Protein AF-A0A3A0FU39-F1 (afdb_monomer)

pLDDT: mean 71.04, std 15.02, range [47.62, 93.62]

Solvent-accessible surface area (backbone atoms only — not comparable to full-atom values): 6176 Å² total; per-residue (Å²): 115,71,70,57,55,53,53,51,50,49,52,52,50,52,52,54,47,58,73,68,49,89,82,79,61,67,70,62,58,52,50,52,52,49,50,50,55,52,50,52,51,50,51,57,52,50,49,54,52,50,51,52,51,47,52,50,50,52,57,65,58,70,62,38,78,67,51,53,49,52,41,46,73,75,69,67,66,80,61,96,92,65,83,89,85,81,82,83,68,92,67,86,80,77,85,87,83,135

Structure (mmCIF, N/CA/C/O backbone):
data_AF-A0A3A0FU39-F1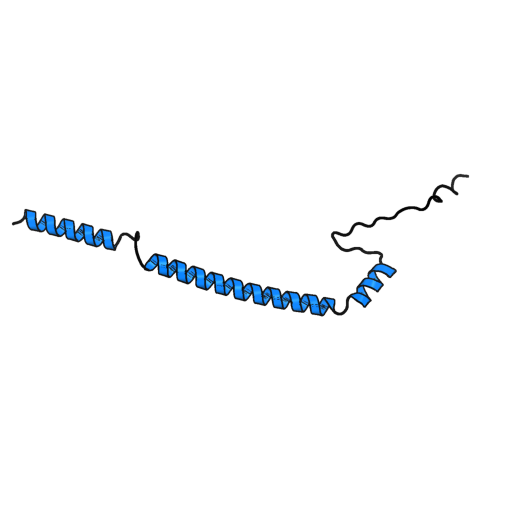
#
_entry.id   AF-A0A3A0FU39-F1
#
loop_
_atom_site.group_PDB
_atom_site.id
_atom_site.type_symbol
_atom_site.label_atom_id
_atom_site.label_alt_id
_atom_site.label_comp_id
_atom_site.label_asym_id
_atom_site.label_entity_id
_atom_site.label_seq_id
_atom_site.pdbx_PDB_ins_code
_atom_site.Cartn_x
_atom_site.Cartn_y
_atom_site.Cartn_z
_atom_site.occupancy
_atom_site.B_iso_or_equiv
_atom_site.auth_seq_id
_atom_site.auth_comp_id
_atom_site.auth_asym_id
_atom_site.auth_atom_id
_atom_site.pdbx_PDB_model_num
ATOM 1 N N . MET A 1 1 ? 46.146 -3.729 -42.620 1.00 68.00 1 MET A N 1
ATOM 2 C CA . MET A 1 1 ? 45.367 -4.716 -41.828 1.00 68.00 1 MET A CA 1
ATOM 3 C C . MET A 1 1 ? 45.328 -4.397 -40.331 1.00 68.00 1 MET A C 1
ATOM 5 O O . MET A 1 1 ? 44.251 -4.401 -39.760 1.00 68.00 1 MET A O 1
ATOM 9 N N . ARG A 1 2 ? 46.455 -4.036 -39.699 1.00 80.06 2 ARG A N 1
ATOM 10 C CA . ARG A 1 2 ? 46.528 -3.620 -38.280 1.00 80.06 2 ARG A CA 1
ATOM 11 C C . ARG A 1 2 ? 45.549 -2.515 -37.815 1.00 80.06 2 ARG A C 1
ATOM 13 O O . ARG A 1 2 ? 44.959 -2.701 -36.757 1.00 80.06 2 ARG A O 1
ATOM 20 N N . PRO A 1 3 ? 45.307 -1.418 -38.565 1.00 82.19 3 PRO A N 1
ATOM 21 C CA . PRO A 1 3 ? 44.387 -0.371 -38.102 1.00 82.19 3 PRO A CA 1
ATOM 22 C C . PRO A 1 3 ? 42.921 -0.827 -38.090 1.00 82.19 3 PRO A C 1
ATOM 24 O O . PRO A 1 3 ? 42.122 -0.319 -37.313 1.00 82.19 3 PRO A O 1
ATOM 27 N N . PHE A 1 4 ? 42.576 -1.830 -38.902 1.00 86.12 4 PHE A N 1
ATOM 28 C CA . PHE A 1 4 ? 41.225 -2.382 -38.965 1.00 86.12 4 PHE A CA 1
ATOM 29 C C . PHE A 1 4 ? 40.895 -3.206 -37.711 1.00 86.12 4 PHE A C 1
ATOM 31 O O . PHE A 1 4 ? 39.796 -3.113 -37.181 1.00 86.12 4 PHE A O 1
ATOM 38 N N . LEU A 1 5 ? 41.879 -3.943 -37.177 1.00 89.69 5 LEU A N 1
ATOM 39 C CA . LEU A 1 5 ? 4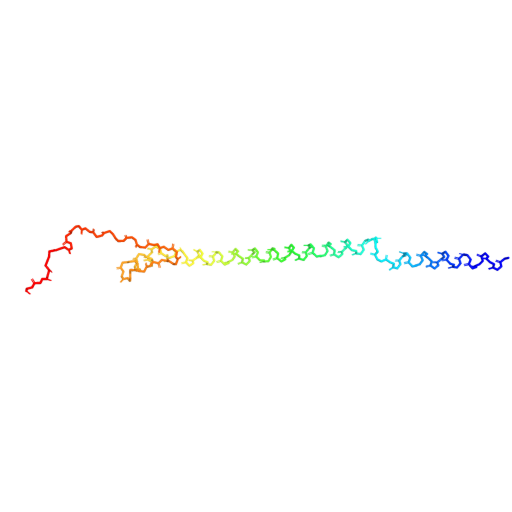1.734 -4.678 -35.914 1.00 89.69 5 LEU A CA 1
ATOM 40 C C . LEU A 1 5 ? 41.567 -3.735 -34.716 1.00 89.69 5 LEU A C 1
ATOM 42 O O . LEU A 1 5 ? 40.767 -4.015 -33.828 1.00 89.69 5 LEU A O 1
ATOM 46 N N . LEU A 1 6 ? 42.270 -2.596 -34.715 1.00 91.38 6 LEU A N 1
ATOM 47 C CA . LEU A 1 6 ? 42.107 -1.569 -33.682 1.00 91.38 6 LEU A CA 1
ATOM 48 C C . LEU A 1 6 ? 40.711 -0.939 -33.730 1.00 91.38 6 LEU A C 1
ATOM 50 O O . LEU A 1 6 ? 40.079 -0.796 -32.688 1.00 91.38 6 LEU A O 1
ATOM 54 N N . ALA A 1 7 ? 40.200 -0.632 -34.926 1.00 89.56 7 ALA A N 1
ATOM 55 C CA . ALA A 1 7 ? 38.846 -0.108 -35.093 1.00 89.56 7 ALA A CA 1
ATOM 56 C C . ALA A 1 7 ? 37.778 -1.107 -34.612 1.00 89.56 7 ALA A C 1
ATOM 58 O O . ALA A 1 7 ? 36.878 -0.729 -33.867 1.00 89.56 7 ALA A O 1
ATOM 59 N N . ILE A 1 8 ? 37.914 -2.392 -34.960 1.00 92.56 8 ILE A N 1
ATOM 60 C CA . ILE A 1 8 ? 37.000 -3.450 -34.499 1.00 92.56 8 ILE A CA 1
ATOM 61 C C . ILE A 1 8 ? 37.055 -3.601 -32.976 1.00 92.56 8 ILE A C 1
ATOM 63 O O . ILE A 1 8 ? 36.012 -3.679 -32.333 1.00 92.56 8 ILE A O 1
ATOM 67 N N . SER A 1 9 ? 38.253 -3.604 -32.385 1.00 92.31 9 SER A N 1
ATOM 68 C CA . SER A 1 9 ? 38.419 -3.703 -30.931 1.00 92.31 9 SER A CA 1
ATOM 69 C C . SER A 1 9 ? 37.800 -2.513 -30.201 1.00 92.31 9 SER A C 1
ATOM 71 O O . SER A 1 9 ? 37.200 -2.695 -29.144 1.00 92.31 9 SER A O 1
ATOM 73 N N . LEU A 1 10 ? 37.928 -1.305 -30.755 1.00 92.75 10 LEU A N 1
ATOM 74 C CA . LEU A 1 10 ? 37.340 -0.096 -30.185 1.00 92.75 10 LEU A CA 1
ATOM 75 C C . LEU A 1 10 ? 35.806 -0.154 -30.230 1.00 92.75 10 LEU A C 1
ATOM 77 O O . LEU A 1 10 ? 35.147 0.159 -29.243 1.00 92.75 10 LEU A O 1
ATOM 81 N N . ILE A 1 11 ? 35.244 -0.614 -31.352 1.00 91.94 11 ILE A N 1
ATOM 82 C CA . ILE A 1 11 ? 33.796 -0.791 -31.525 1.00 91.94 11 ILE A CA 1
ATOM 83 C C . ILE A 1 11 ? 33.266 -1.870 -30.574 1.00 91.94 11 ILE A C 1
ATOM 85 O O . ILE A 1 11 ? 32.244 -1.662 -29.924 1.00 91.94 11 ILE A O 1
ATOM 89 N N . ALA A 1 12 ? 33.971 -2.995 -30.440 1.00 91.12 12 ALA A N 1
ATOM 90 C CA . ALA A 1 12 ? 33.602 -4.062 -29.514 1.00 91.12 12 ALA A CA 1
ATOM 91 C C . ALA A 1 12 ? 33.640 -3.592 -28.051 1.00 91.12 12 ALA A C 1
ATOM 93 O O . ALA A 1 12 ? 32.724 -3.893 -27.289 1.00 91.12 12 ALA A O 1
ATOM 94 N N . ALA A 1 13 ? 34.653 -2.807 -27.668 1.00 89.44 13 ALA A N 1
ATOM 95 C CA . ALA A 1 13 ? 34.749 -2.219 -26.335 1.00 89.44 13 ALA A CA 1
ATOM 96 C C . ALA A 1 13 ? 33.635 -1.192 -26.071 1.00 89.44 13 ALA A C 1
ATOM 98 O O . ALA A 1 13 ? 33.053 -1.192 -24.989 1.00 89.44 13 ALA A O 1
ATOM 99 N N . ALA A 1 14 ? 33.290 -0.364 -27.062 1.00 85.00 14 ALA A N 1
ATOM 100 C CA . ALA A 1 14 ? 32.180 0.582 -26.964 1.00 85.00 14 ALA A CA 1
ATOM 101 C C . ALA A 1 14 ? 30.824 -0.132 -26.828 1.00 85.00 14 ALA A C 1
ATOM 103 O O . ALA A 1 14 ? 30.000 0.282 -26.015 1.00 85.00 14 ALA A O 1
ATOM 104 N N . LEU A 1 15 ? 30.611 -1.235 -27.557 1.00 80.69 15 LEU A N 1
ATOM 105 C CA . LEU A 1 15 ? 29.415 -2.072 -27.413 1.00 80.69 15 LEU A CA 1
ATOM 106 C C . LEU A 1 15 ? 29.353 -2.740 -26.035 1.00 80.69 15 LEU A C 1
ATOM 108 O O . LEU A 1 15 ? 28.313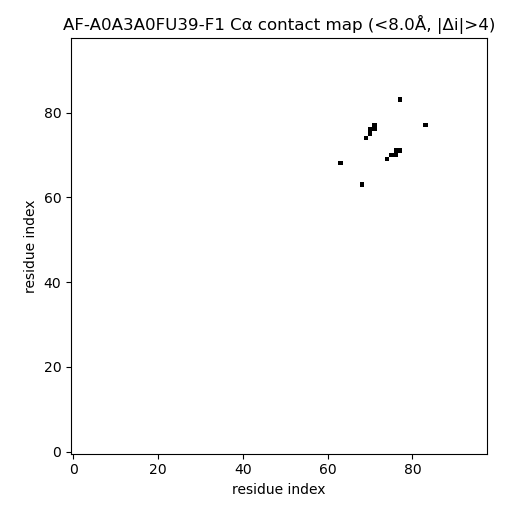 -2.699 -25.386 1.00 80.69 15 LEU A O 1
ATOM 112 N N . ALA A 1 16 ? 30.460 -3.328 -25.576 1.00 80.56 16 ALA A N 1
ATOM 113 C CA . ALA A 1 16 ? 30.537 -3.958 -24.261 1.00 80.56 16 ALA A CA 1
ATOM 114 C C . ALA A 1 16 ? 30.280 -2.943 -23.138 1.00 80.56 16 ALA A C 1
ATOM 116 O O . ALA A 1 16 ? 29.555 -3.242 -22.193 1.00 80.56 16 ALA A O 1
ATOM 117 N N . TYR A 1 17 ? 30.811 -1.726 -23.272 1.00 79.44 17 TYR A N 1
ATOM 118 C CA . TYR A 1 17 ? 30.551 -0.630 -22.346 1.00 79.44 17 TYR A CA 1
ATOM 119 C C . TYR A 1 17 ? 29.083 -0.193 -22.384 1.00 79.44 17 TYR A C 1
ATOM 121 O O . TYR A 1 17 ? 28.470 -0.062 -21.332 1.00 79.44 17 TYR A O 1
ATOM 129 N N . ALA A 1 18 ? 28.481 -0.050 -23.567 1.00 69.56 18 ALA A N 1
ATOM 130 C CA . ALA A 1 18 ? 27.064 0.291 -23.704 1.00 69.56 18 ALA A CA 1
ATOM 131 C C . ALA A 1 18 ? 26.128 -0.764 -23.084 1.00 69.56 18 ALA A C 1
ATOM 133 O O . ALA A 1 18 ? 25.095 -0.403 -22.531 1.00 69.56 18 ALA A O 1
ATOM 134 N N . TRP A 1 19 ? 26.507 -2.047 -23.118 1.00 66.75 19 TRP A N 1
ATOM 135 C CA . TRP A 1 19 ? 25.808 -3.128 -22.410 1.00 66.75 19 TRP A CA 1
ATOM 136 C C . TRP A 1 19 ? 26.021 -3.099 -20.890 1.00 66.75 19 TRP A C 1
ATOM 138 O O . TRP A 1 19 ? 25.158 -3.553 -20.142 1.00 66.75 19 TRP A O 1
ATOM 148 N N . LEU A 1 20 ? 27.161 -2.578 -20.426 1.00 65.62 20 LEU A N 1
ATOM 149 C CA . LEU A 1 20 ? 27.474 -2.426 -19.004 1.00 65.62 20 LEU A CA 1
ATOM 150 C C . LEU A 1 20 ? 26.847 -1.169 -18.383 1.00 65.62 20 LEU A C 1
ATOM 152 O O . LEU A 1 20 ? 26.662 -1.125 -17.168 1.00 65.62 20 LEU A O 1
ATOM 156 N N . VAL A 1 21 ? 26.545 -0.143 -19.186 1.00 64.19 21 VAL A N 1
ATOM 157 C CA . VAL A 1 21 ? 25.945 1.114 -18.724 1.00 64.19 21 VAL A CA 1
ATOM 158 C C . VAL A 1 21 ? 24.454 0.886 -18.414 1.00 64.19 21 VAL A C 1
ATOM 160 O O . VAL A 1 21 ?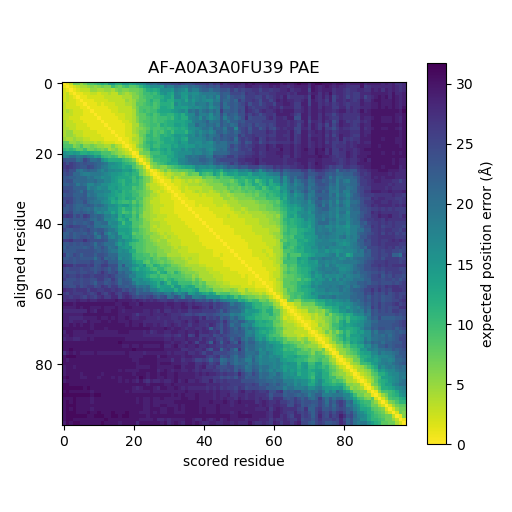 23.670 0.656 -19.334 1.00 64.19 21 VAL A O 1
ATOM 163 N N . PRO A 1 22 ? 24.009 1.002 -17.146 1.00 55.47 22 PRO A N 1
ATOM 164 C CA . PRO A 1 22 ? 22.651 0.636 -16.712 1.00 55.47 22 PRO A CA 1
ATOM 165 C C . PRO A 1 22 ? 21.529 1.597 -17.148 1.00 55.47 22 PRO A C 1
ATOM 167 O O . PRO A 1 22 ? 20.529 1.728 -16.448 1.00 55.47 22 PRO A O 1
ATOM 170 N N . GLN A 1 23 ? 21.681 2.331 -18.252 1.00 60.03 23 GLN A N 1
ATOM 171 C CA . GLN A 1 23 ? 20.815 3.481 -18.553 1.00 60.03 23 GLN A CA 1
ATOM 172 C C . GLN A 1 23 ? 19.621 3.185 -19.467 1.00 60.03 23 GLN A C 1
ATOM 174 O O . GLN A 1 23 ? 18.834 4.084 -19.739 1.00 60.03 23 GLN A O 1
ATOM 179 N N . SER A 1 24 ? 19.402 1.944 -19.900 1.00 61.03 24 SER A N 1
ATOM 180 C CA . SER A 1 24 ? 18.116 1.574 -20.508 1.00 61.03 24 SER A CA 1
ATOM 181 C C . SER A 1 24 ? 17.907 0.062 -20.495 1.00 61.03 24 SER A C 1
ATOM 183 O O . SER A 1 24 ? 18.472 -0.658 -21.311 1.00 61.03 24 SER A O 1
ATOM 185 N N . GLY A 1 25 ? 17.092 -0.453 -19.571 1.00 60.66 25 GLY A N 1
ATOM 186 C CA . GLY A 1 25 ? 16.665 -1.847 -19.663 1.00 60.66 25 GLY A CA 1
ATOM 187 C C . GLY A 1 25 ? 16.074 -2.467 -18.403 1.00 60.66 25 GLY A C 1
ATOM 188 O O . GLY A 1 25 ? 16.294 -2.011 -17.286 1.00 60.66 25 GLY A O 1
ATOM 189 N N . ILE A 1 26 ? 15.354 -3.565 -18.656 1.00 59.69 26 ILE A N 1
ATOM 190 C CA . ILE A 1 26 ? 14.677 -4.555 -17.794 1.00 59.69 26 ILE A CA 1
ATOM 191 C C . ILE A 1 26 ? 15.036 -4.577 -16.291 1.00 59.69 26 ILE A C 1
ATOM 193 O O . ILE A 1 26 ? 14.087 -4.635 -15.508 1.00 59.69 26 ILE A O 1
ATOM 197 N N . PRO A 1 27 ? 16.306 -4.538 -15.830 1.00 67.69 27 PRO A N 1
ATOM 198 C CA . PRO A 1 27 ? 16.623 -4.524 -14.396 1.00 67.69 27 PRO A CA 1
ATOM 199 C C . PRO A 1 27 ? 15.921 -3.424 -13.588 1.00 67.69 27 PRO A C 1
ATOM 201 O O . PRO A 1 27 ? 15.373 -3.726 -12.531 1.00 67.69 27 PRO A O 1
ATOM 204 N N . THR A 1 28 ? 15.864 -2.182 -14.081 1.00 67.50 28 THR A N 1
ATOM 205 C CA . THR A 1 28 ? 15.187 -1.079 -13.367 1.00 67.50 28 THR A CA 1
ATOM 206 C C . THR A 1 28 ? 13.673 -1.267 -13.336 1.00 67.50 28 THR A C 1
ATOM 208 O O . THR A 1 28 ? 13.011 -0.949 -12.354 1.00 67.50 28 THR A O 1
ATOM 211 N N . TRP A 1 29 ? 13.101 -1.820 -14.406 1.00 70.69 29 TRP A N 1
ATOM 212 C CA . TRP A 1 29 ? 11.679 -2.154 -14.439 1.00 70.69 29 TRP A CA 1
ATOM 213 C C . TRP A 1 29 ? 11.350 -3.304 -13.478 1.00 70.69 29 TRP A C 1
ATOM 215 O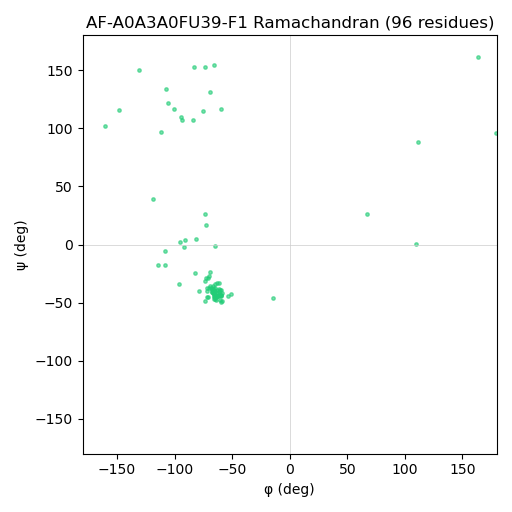 O . TRP A 1 29 ? 10.321 -3.278 -12.804 1.00 70.69 29 TRP A O 1
ATOM 225 N N . LEU A 1 30 ? 12.242 -4.292 -13.366 1.00 76.94 30 LEU A N 1
ATOM 226 C CA . LEU A 1 30 ? 12.093 -5.407 -12.439 1.00 76.94 30 LEU A CA 1
ATOM 227 C C . LEU A 1 30 ? 12.200 -4.949 -10.979 1.00 76.94 30 LEU A C 1
ATOM 229 O O . LEU A 1 30 ? 11.395 -5.395 -10.163 1.00 76.94 30 LEU A O 1
ATOM 233 N N . SER A 1 31 ? 13.131 -4.043 -10.657 1.00 78.38 31 SER A N 1
ATOM 234 C CA . SER A 1 31 ? 13.241 -3.470 -9.310 1.00 78.38 31 SER A CA 1
ATOM 235 C C . SER A 1 31 ? 12.012 -2.634 -8.956 1.00 78.38 31 SER A C 1
ATOM 237 O O . SER A 1 31 ? 11.413 -2.872 -7.912 1.00 78.38 31 SER A O 1
ATOM 239 N N . LEU A 1 32 ? 11.540 -1.769 -9.864 1.00 78.50 32 LEU A N 1
ATOM 240 C CA . LEU A 1 32 ? 10.299 -1.009 -9.660 1.00 78.50 32 LEU A CA 1
ATOM 241 C C . LEU A 1 32 ? 9.095 -1.929 -9.439 1.00 78.50 32 LEU A C 1
ATOM 243 O O . LEU A 1 32 ? 8.273 -1.683 -8.561 1.00 78.50 32 LEU A O 1
ATOM 247 N N . ARG A 1 33 ? 8.987 -3.018 -10.207 1.00 82.88 33 ARG A N 1
ATOM 248 C CA . ARG A 1 33 ? 7.892 -3.983 -10.050 1.00 82.88 33 ARG A CA 1
ATOM 249 C C . ARG A 1 33 ? 7.951 -4.700 -8.699 1.00 82.88 33 ARG A C 1
ATOM 251 O O . ARG A 1 33 ? 6.906 -4.949 -8.101 1.00 82.88 33 ARG A O 1
ATOM 258 N N . GLN A 1 34 ? 9.149 -5.024 -8.215 1.00 85.44 34 GLN A N 1
ATOM 259 C CA . GLN A 1 34 ? 9.338 -5.596 -6.881 1.00 85.44 34 GLN A CA 1
ATOM 260 C C . GLN A 1 34 ? 9.001 -4.589 -5.777 1.00 85.44 34 GLN A C 1
ATOM 262 O O . GLN A 1 34 ? 8.346 -4.960 -4.805 1.00 85.44 34 GLN A O 1
ATOM 267 N N . GLU A 1 35 ? 9.390 -3.325 -5.932 1.00 85.50 35 GLU A N 1
ATOM 268 C CA . GLU A 1 35 ? 9.062 -2.254 -4.986 1.00 85.50 35 GLU A CA 1
ATOM 269 C C . GLU A 1 35 ? 7.551 -2.027 -4.885 1.00 85.50 35 GLU A C 1
ATOM 271 O O . GLU A 1 35 ? 7.018 -1.961 -3.776 1.00 85.50 35 GLU A O 1
ATOM 276 N N . VAL A 1 36 ? 6.843 -1.999 -6.019 1.00 90.94 36 VAL A N 1
ATOM 277 C CA . VAL A 1 36 ? 5.375 -1.897 -6.050 1.00 90.94 36 VAL A CA 1
ATOM 278 C C . VAL A 1 36 ? 4.733 -3.088 -5.340 1.00 90.94 36 VAL A C 1
ATOM 280 O O . VAL A 1 36 ? 3.907 -2.889 -4.452 1.00 90.94 36 VAL A O 1
ATOM 283 N N . ALA A 1 37 ? 5.165 -4.316 -5.643 1.00 91.75 37 ALA A N 1
ATOM 284 C CA . ALA A 1 37 ? 4.627 -5.510 -4.991 1.00 91.75 37 ALA A CA 1
ATOM 285 C C . ALA A 1 37 ? 4.853 -5.498 -3.466 1.00 91.75 37 ALA A C 1
ATOM 287 O O . ALA A 1 37 ? 3.967 -5.870 -2.696 1.00 91.75 37 ALA A O 1
ATOM 288 N N . GLN A 1 38 ? 6.019 -5.036 -3.005 1.00 92.38 38 GLN A N 1
ATOM 289 C CA . GLN A 1 38 ? 6.293 -4.889 -1.572 1.00 92.38 38 GLN A CA 1
ATOM 290 C C . GLN A 1 38 ? 5.435 -3.794 -0.928 1.00 92.38 38 GLN A C 1
ATOM 292 O O . GLN A 1 38 ? 4.966 -3.967 0.199 1.00 92.38 38 GLN A O 1
ATOM 297 N N . ALA A 1 39 ? 5.220 -2.671 -1.616 1.00 90.44 39 ALA A N 1
ATOM 298 C CA . ALA A 1 39 ? 4.369 -1.593 -1.129 1.00 90.44 39 ALA A CA 1
ATOM 299 C C . ALA A 1 39 ? 2.908 -2.050 -0.993 1.00 90.44 39 ALA A C 1
ATOM 301 O O . ALA A 1 39 ? 2.299 -1.832 0.054 1.00 90.44 39 ALA A O 1
ATOM 302 N N . GLU A 1 40 ? 2.375 -2.760 -1.989 1.00 92.75 40 GLU A N 1
ATOM 303 C CA . GLU A 1 40 ? 1.026 -3.340 -1.954 1.00 92.75 40 GLU A CA 1
ATOM 304 C C . GLU A 1 40 ? 0.862 -4.331 -0.795 1.00 92.75 40 GLU A C 1
ATOM 306 O O . GLU A 1 40 ? -0.119 -4.269 -0.048 1.00 92.75 40 GLU A O 1
ATOM 311 N N . GLN A 1 41 ? 1.855 -5.196 -0.568 1.00 93.19 41 GLN A N 1
ATOM 312 C CA . GLN A 1 41 ? 1.845 -6.112 0.574 1.00 93.19 41 GLN A CA 1
ATOM 313 C C . GLN A 1 41 ? 1.803 -5.361 1.909 1.00 93.19 41 GLN A C 1
ATOM 315 O O . GLN A 1 41 ? 1.011 -5.721 2.784 1.00 93.19 41 GLN A O 1
ATOM 320 N N . ARG A 1 42 ? 2.595 -4.293 2.063 1.00 90.62 42 ARG A N 1
ATOM 321 C CA . ARG A 1 42 ? 2.585 -3.460 3.277 1.00 90.62 42 ARG A CA 1
ATOM 322 C C . ARG A 1 42 ? 1.240 -2.773 3.480 1.00 90.62 42 ARG A C 1
ATOM 324 O O . ARG A 1 42 ? 0.728 -2.799 4.595 1.00 90.62 42 ARG A O 1
ATOM 331 N N . ILE A 1 43 ? 0.646 -2.227 2.420 1.00 93.62 43 ILE A N 1
ATOM 332 C CA . ILE A 1 43 ? -0.687 -1.614 2.473 1.00 93.62 43 ILE A CA 1
ATOM 333 C C . ILE A 1 43 ? -1.718 -2.646 2.935 1.00 93.62 43 ILE A C 1
ATOM 335 O O . ILE A 1 43 ? -2.446 -2.386 3.888 1.00 93.62 43 ILE A O 1
ATOM 339 N N . SER A 1 44 ? -1.723 -3.843 2.344 1.00 92.50 44 SER A N 1
ATOM 340 C CA . SER A 1 44 ? -2.665 -4.904 2.726 1.00 92.50 44 SER A CA 1
ATOM 341 C C . SER A 1 44 ? -2.489 -5.374 4.178 1.00 92.50 44 SER A C 1
ATOM 343 O O . SER A 1 44 ? -3.450 -5.757 4.845 1.00 92.50 44 SER A O 1
ATOM 345 N N . ALA A 1 45 ? -1.256 -5.369 4.694 1.00 92.75 45 ALA A N 1
ATOM 346 C CA . ALA A 1 45 ? -0.974 -5.719 6.080 1.00 92.75 45 ALA A CA 1
ATOM 347 C C . ALA A 1 45 ? -1.461 -4.625 7.038 1.00 92.75 45 ALA A C 1
ATOM 349 O O . ALA A 1 45 ? -2.114 -4.934 8.032 1.00 92.75 45 ALA A O 1
ATOM 350 N N . LEU A 1 46 ? -1.193 -3.358 6.713 1.00 91.94 46 LEU A N 1
ATOM 351 C CA . LEU A 1 46 ? -1.634 -2.211 7.504 1.00 91.94 46 LEU A CA 1
ATOM 352 C C . LEU A 1 46 ? -3.155 -2.065 7.505 1.00 91.94 46 LEU A C 1
ATOM 354 O O . LEU A 1 46 ? -3.722 -1.772 8.550 1.00 91.94 46 LEU A O 1
ATOM 358 N N . GLN A 1 47 ? -3.818 -2.312 6.374 1.00 89.38 47 GLN A N 1
ATOM 359 C CA . GLN A 1 47 ? -5.280 -2.315 6.289 1.00 89.38 47 GLN A CA 1
ATOM 360 C C . GLN A 1 47 ? -5.878 -3.366 7.223 1.00 89.38 47 GLN A C 1
ATOM 362 O O . GLN A 1 47 ? -6.687 -3.018 8.071 1.00 89.38 47 GLN A O 1
ATOM 367 N N . ARG A 1 48 ? -5.383 -4.609 7.179 1.00 91.19 48 ARG A N 1
ATOM 368 C CA . ARG A 1 48 ? -5.837 -5.668 8.096 1.00 91.19 48 ARG A CA 1
ATOM 369 C C . ARG A 1 48 ? -5.613 -5.329 9.569 1.00 91.19 48 ARG A C 1
ATOM 371 O O . ARG A 1 48 ? -6.458 -5.645 10.395 1.00 91.19 48 ARG A O 1
ATOM 378 N N . GLN A 1 49 ? -4.486 -4.700 9.905 1.00 88.94 49 GLN A N 1
ATOM 379 C CA . GLN A 1 49 ? -4.235 -4.238 11.274 1.00 88.94 49 GLN A CA 1
ATOM 380 C C . GLN A 1 49 ? -5.200 -3.124 11.674 1.00 88.94 49 GLN A C 1
ATOM 382 O O . GLN A 1 49 ? -5.696 -3.120 12.795 1.00 88.94 49 GLN A O 1
ATOM 387 N N . ASN A 1 50 ? -5.473 -2.186 10.767 1.00 90.19 50 ASN A N 1
ATOM 388 C CA . ASN A 1 50 ? -6.407 -1.102 11.021 1.00 90.19 50 ASN A CA 1
ATOM 389 C C . ASN A 1 50 ? -7.826 -1.632 11.232 1.00 90.19 50 ASN A C 1
ATOM 391 O O . ASN A 1 50 ? -8.480 -1.216 12.179 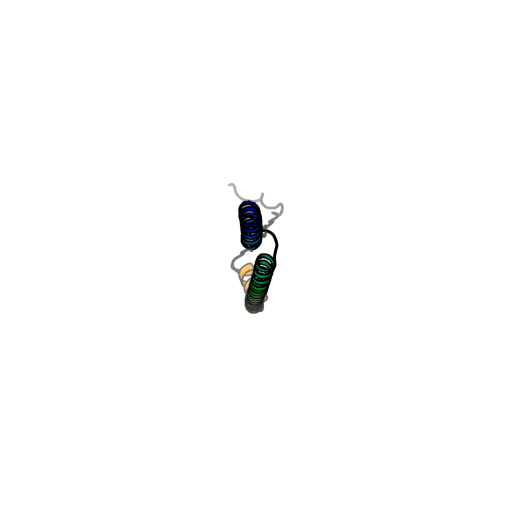1.00 90.19 50 ASN A O 1
ATOM 395 N N . ASP A 1 51 ? -8.260 -2.574 10.398 1.00 85.00 51 ASP A N 1
ATOM 396 C CA . ASP A 1 51 ? -9.573 -3.205 10.508 1.00 85.00 51 ASP A CA 1
ATOM 397 C C . ASP A 1 51 ? -9.691 -3.992 11.820 1.00 85.00 51 ASP A C 1
ATOM 399 O O . ASP A 1 51 ? -10.652 -3.803 12.553 1.00 85.00 51 ASP A O 1
ATOM 403 N N . ALA A 1 52 ? -8.665 -4.762 12.203 1.00 86.25 52 ALA A N 1
ATOM 404 C CA . ALA A 1 52 ? -8.652 -5.465 13.487 1.00 86.25 52 ALA A CA 1
ATOM 405 C C . ALA A 1 52 ? -8.715 -4.509 14.694 1.00 86.25 52 ALA A C 1
ATOM 407 O O . ALA A 1 52 ? -9.458 -4.754 15.642 1.00 86.25 52 ALA A O 1
ATOM 408 N N . LEU A 1 53 ? -7.965 -3.403 14.653 1.00 80.12 53 LEU A N 1
ATOM 409 C CA . LEU A 1 53 ? -7.998 -2.381 15.702 1.00 80.12 53 LEU A CA 1
ATOM 410 C C . LEU A 1 53 ? -9.346 -1.655 15.748 1.00 80.12 53 LEU A C 1
ATOM 412 O O . LEU A 1 53 ? -9.810 -1.297 16.826 1.00 80.12 53 LEU A O 1
ATOM 416 N N . ARG A 1 54 ? -9.982 -1.429 14.596 1.00 71.19 54 ARG A N 1
ATOM 417 C CA . ARG A 1 54 ? -11.334 -0.862 14.525 1.00 71.19 54 ARG A CA 1
ATOM 418 C C . ARG A 1 54 ? -12.359 -1.811 15.119 1.00 71.19 54 ARG A C 1
ATOM 420 O O . ARG A 1 54 ? -13.150 -1.368 15.937 1.00 71.19 54 ARG A O 1
ATOM 427 N N . ASP A 1 55 ? -12.288 -3.095 14.795 1.00 75.31 55 ASP A N 1
ATOM 428 C CA . ASP A 1 55 ? -13.174 -4.108 15.368 1.00 75.31 55 ASP A CA 1
ATOM 429 C C . ASP A 1 55 ? -13.005 -4.214 16.892 1.00 75.31 55 ASP A C 1
ATOM 431 O O . ASP A 1 55 ? -13.989 -4.373 17.618 1.00 75.31 55 ASP A O 1
ATOM 435 N N . GLU A 1 56 ? -11.771 -4.090 17.391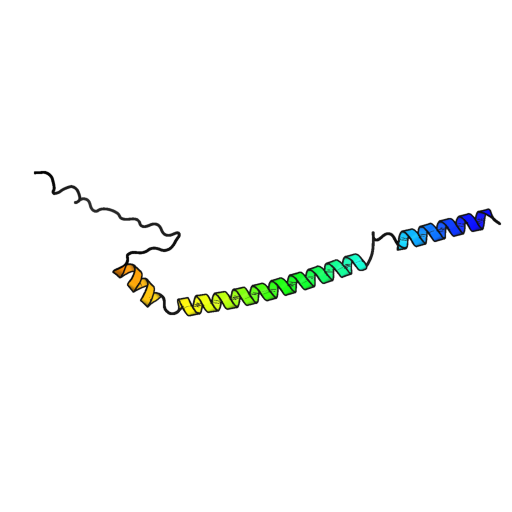 1.00 71.56 56 GLU A N 1
ATOM 436 C CA . GLU A 1 56 ? -11.465 -4.045 18.823 1.00 71.56 56 GLU A CA 1
ATOM 437 C C . GLU A 1 56 ? -12.042 -2.786 19.482 1.00 71.56 56 GLU A C 1
ATOM 439 O O . GLU A 1 56 ? -12.724 -2.879 20.505 1.00 71.56 56 GLU A O 1
ATOM 444 N N . VAL A 1 57 ? -11.849 -1.616 18.866 1.00 74.56 57 VAL A N 1
ATOM 445 C CA . VAL A 1 57 ? -12.459 -0.358 19.314 1.00 74.56 57 VAL A CA 1
ATOM 446 C C . VAL A 1 57 ? -13.981 -0.464 19.311 1.00 74.56 57 VAL A C 1
ATOM 448 O O . VAL A 1 57 ? -14.597 -0.078 20.296 1.00 74.56 57 VAL A O 1
ATOM 451 N N . ASP A 1 58 ? -14.590 -1.033 18.277 1.00 67.31 58 ASP A N 1
ATOM 452 C CA . ASP A 1 58 ? -16.038 -1.197 18.153 1.00 67.31 58 ASP A CA 1
ATOM 453 C C . ASP A 1 58 ? -16.592 -2.246 19.128 1.00 67.31 58 ASP A C 1
ATOM 455 O O . ASP A 1 58 ? -17.748 -2.168 19.544 1.00 67.31 58 ASP A O 1
ATOM 459 N N . ALA A 1 59 ? -15.804 -3.254 19.509 1.00 67.25 59 ALA A N 1
ATOM 460 C CA . ALA A 1 59 ? -16.160 -4.210 20.557 1.00 67.25 59 ALA A CA 1
ATOM 461 C C . ALA A 1 59 ? -16.130 -3.559 21.945 1.00 67.25 59 ALA A C 1
ATOM 463 O O . ALA A 1 59 ? -17.084 -3.709 22.708 1.00 67.25 59 ALA A O 1
ATOM 464 N N . LEU A 1 60 ? -15.088 -2.779 22.238 1.00 62.31 60 LEU A N 1
ATOM 465 C CA . LEU A 1 60 ? -14.991 -1.973 23.457 1.00 62.31 60 LEU A CA 1
ATOM 466 C C . LEU A 1 60 ? -16.071 -0.879 23.486 1.00 62.31 60 LEU A C 1
ATOM 468 O O . LEU A 1 60 ? -16.631 -0.574 24.537 1.00 62.31 60 LEU A O 1
ATOM 472 N N . GLN A 1 61 ? -16.427 -0.342 22.316 1.00 59.25 61 GLN A N 1
ATOM 473 C CA . GLN A 1 61 ? -17.482 0.647 22.122 1.00 59.25 61 GLN A CA 1
ATOM 474 C C . GLN A 1 61 ? -18.902 0.059 22.047 1.00 59.25 61 GLN A C 1
ATOM 476 O O . GLN A 1 61 ? -19.859 0.794 21.807 1.00 59.25 61 GLN A O 1
ATOM 481 N N . ARG A 1 62 ? -19.098 -1.245 22.247 1.00 57.34 62 ARG A N 1
ATOM 482 C CA . ARG A 1 62 ? -20.445 -1.833 22.347 1.00 57.34 62 ARG A CA 1
ATOM 483 C C . ARG A 1 62 ? -20.974 -1.918 23.779 1.00 57.34 62 ARG A C 1
ATOM 485 O O . ARG A 1 62 ? -22.156 -2.205 23.942 1.00 57.34 62 ARG A O 1
ATOM 492 N N . ASP A 1 63 ? -20.174 -1.514 24.773 1.00 55.88 63 ASP A N 1
ATOM 493 C CA . ASP A 1 63 ? -20.645 -1.214 26.137 1.00 55.88 63 ASP A CA 1
ATOM 494 C C . ASP A 1 63 ? -20.447 0.248 26.669 1.00 55.88 63 ASP A C 1
ATOM 496 O O . ASP A 1 63 ? -20.135 0.430 27.846 1.00 55.88 63 ASP A O 1
ATOM 500 N N . PRO A 1 64 ? -20.618 1.353 25.894 1.00 53.22 64 PRO A N 1
ATOM 501 C CA . PRO A 1 64 ? -20.280 2.710 26.348 1.00 53.22 64 PRO A CA 1
ATOM 502 C C . PRO A 1 64 ? -21.512 3.555 26.618 1.00 53.22 64 PRO A C 1
ATOM 504 O O . PRO A 1 64 ? -21.403 4.551 27.304 1.00 53.22 64 PRO A O 1
ATOM 507 N N . PHE A 1 65 ? -22.706 3.209 26.133 1.00 54.50 65 PHE A N 1
ATOM 508 C CA . PHE A 1 65 ? -23.902 3.992 26.459 1.00 54.50 65 PHE A CA 1
ATOM 509 C C . PHE A 1 65 ? -24.297 3.826 27.932 1.00 54.50 65 PHE A C 1
ATOM 511 O O . PHE A 1 65 ? -24.868 4.738 28.528 1.00 54.50 65 PHE A O 1
ATOM 518 N N . ALA A 1 66 ? -23.957 2.692 28.550 1.00 57.09 66 ALA A N 1
ATOM 519 C CA . ALA A 1 66 ? -24.056 2.523 29.994 1.00 57.09 66 ALA A CA 1
ATOM 520 C C . ALA A 1 66 ? -22.940 3.291 30.723 1.00 57.09 66 ALA A C 1
ATOM 522 O O . ALA A 1 66 ? -23.227 4.065 31.636 1.00 57.09 66 ALA A O 1
ATOM 523 N N . GLN A 1 67 ? -21.689 3.138 30.278 1.00 54.41 67 GLN A N 1
ATOM 524 C CA . GLN A 1 67 ? -20.522 3.719 30.943 1.00 54.41 67 GLN A CA 1
ATOM 525 C C . GLN A 1 67 ? -20.428 5.246 30.792 1.00 54.41 67 GLN A C 1
ATOM 527 O O . GLN A 1 67 ? -20.127 5.958 31.742 1.00 54.41 67 GLN A O 1
ATOM 532 N N . GLU A 1 68 ? -20.736 5.779 29.617 1.00 58.12 68 GLU A N 1
ATOM 533 C CA . GLU A 1 68 ? -20.664 7.203 29.304 1.00 58.12 68 GLU A CA 1
ATOM 534 C C . GLU A 1 68 ? -21.802 7.994 29.966 1.00 58.12 68 GLU A C 1
ATOM 536 O O . GLU A 1 68 ? -21.584 9.135 30.371 1.00 58.12 68 GLU A O 1
ATOM 541 N N . ARG A 1 69 ? -22.987 7.389 30.162 1.00 59.47 69 ARG A N 1
ATOM 542 C CA . ARG A 1 69 ? -24.033 7.973 31.024 1.00 59.47 69 ARG A CA 1
ATOM 543 C C . ARG A 1 69 ? -23.572 8.056 32.476 1.00 59.47 69 ARG A C 1
ATOM 545 O O . ARG A 1 69 ? -23.654 9.133 33.053 1.00 59.47 69 ARG A O 1
ATOM 552 N N . ALA A 1 70 ? -23.013 6.975 33.026 1.00 60.03 70 ALA A N 1
ATOM 553 C CA . ALA A 1 70 ? -22.498 6.971 34.396 1.00 60.03 70 ALA A CA 1
ATOM 554 C C . ALA A 1 70 ? -21.380 8.014 34.599 1.00 60.03 70 ALA A C 1
ATOM 556 O O . ALA A 1 70 ? -21.404 8.778 35.558 1.00 60.03 70 ALA A O 1
ATOM 557 N N . VAL A 1 71 ? -20.442 8.132 33.653 1.00 61.06 71 VAL A N 1
ATOM 558 C CA . VAL A 1 71 ? -19.343 9.113 33.727 1.00 61.06 71 VAL A CA 1
ATOM 559 C C . VAL A 1 71 ? -19.840 10.561 33.603 1.00 61.06 71 VAL A C 1
ATOM 561 O O . VAL A 1 71 ? -19.333 11.442 34.302 1.00 61.06 71 VAL A O 1
ATOM 564 N N . ARG A 1 72 ? -20.836 10.840 32.749 1.00 60.25 72 ARG A N 1
ATOM 565 C CA . ARG A 1 72 ? -21.421 12.190 32.628 1.00 60.25 72 ARG A CA 1
ATOM 566 C C . ARG A 1 72 ? -22.235 12.587 33.856 1.00 60.25 72 ARG A C 1
ATOM 568 O O . ARG A 1 72 ? -22.194 13.755 34.233 1.00 60.25 72 ARG A O 1
ATOM 575 N N . GLU A 1 73 ? -22.956 11.643 34.456 1.00 56.72 73 GLU A N 1
ATOM 576 C CA . GLU A 1 73 ? -23.820 11.892 35.614 1.00 56.72 73 GLU A CA 1
ATOM 577 C C . GLU A 1 73 ? -23.030 11.992 36.928 1.00 56.72 73 GLU A C 1
ATOM 579 O O . GLU A 1 73 ? -23.323 12.875 37.732 1.00 56.72 73 GLU A O 1
ATOM 584 N N . GLU A 1 74 ? -22.003 11.160 37.139 1.00 53.41 74 GLU A N 1
ATOM 585 C CA . GLU A 1 74 ? -21.264 11.122 38.413 1.00 53.41 74 GLU A CA 1
ATOM 586 C C . GLU A 1 74 ? -19.979 11.965 38.430 1.00 53.41 74 GLU A C 1
ATOM 588 O O . GLU A 1 74 ? -19.626 12.518 39.471 1.00 53.41 74 GLU A O 1
ATOM 593 N N . LEU A 1 75 ? -19.261 12.081 37.304 1.00 54.72 75 LEU A N 1
ATOM 594 C CA . LEU A 1 75 ? -17.926 12.706 37.260 1.00 54.72 75 LEU A CA 1
ATOM 595 C C . LEU A 1 75 ? -17.875 14.005 36.440 1.00 54.72 75 LEU A C 1
ATOM 597 O O . LEU A 1 75 ? -16.943 14.792 36.607 1.00 54.72 75 LEU A O 1
ATOM 601 N N . GLY A 1 76 ? -18.859 14.261 35.571 1.00 54.62 76 GLY A N 1
ATOM 602 C CA . GLY A 1 76 ? -18.963 15.504 34.794 1.00 54.62 76 GLY A CA 1
ATOM 603 C C . GLY A 1 76 ? -17.861 15.702 33.741 1.00 54.62 76 GLY A C 1
ATOM 604 O O . GLY A 1 76 ? -17.520 16.839 33.409 1.00 54.62 76 GLY A O 1
ATOM 605 N N . TRP A 1 77 ? -17.270 14.616 33.239 1.00 52.12 77 TRP A N 1
ATOM 606 C CA . TRP A 1 77 ? -16.162 14.649 32.275 1.00 52.12 77 TRP A CA 1
ATOM 607 C C . TRP A 1 77 ? -16.632 14.826 30.815 1.00 52.12 77 TRP A C 1
ATOM 609 O O . TRP A 1 77 ? -17.734 14.417 30.455 1.00 52.12 77 TRP A O 1
ATOM 619 N N . VAL A 1 78 ? -15.770 15.408 29.967 1.00 54.19 78 VAL A N 1
ATOM 620 C CA . VAL A 1 78 ? -15.972 15.633 28.515 1.00 54.19 78 VAL A CA 1
ATOM 621 C C . VAL A 1 78 ? -14.766 15.159 27.703 1.00 54.19 78 VAL A C 1
ATOM 623 O O . VAL A 1 78 ? -13.637 15.162 28.201 1.00 54.19 78 VAL A O 1
ATOM 626 N N . ARG A 1 79 ? -14.999 14.733 26.454 1.00 51.28 79 ARG A N 1
ATOM 627 C CA . ARG A 1 79 ? -13.947 14.162 25.598 1.00 51.28 79 ARG A CA 1
ATOM 628 C C . ARG A 1 79 ? -12.980 15.240 25.069 1.00 51.28 79 ARG A C 1
ATOM 630 O O . ARG A 1 79 ? -13.377 16.394 24.895 1.00 51.28 79 ARG A O 1
ATOM 637 N N . PRO A 1 80 ? -11.714 14.886 24.764 1.00 47.62 80 PRO A N 1
ATOM 638 C CA . PRO A 1 80 ? -10.761 15.820 24.166 1.00 47.62 80 PRO A CA 1
ATOM 639 C C . PRO A 1 80 ? -11.281 16.331 22.812 1.00 47.62 80 PRO A C 1
ATOM 641 O O . PRO A 1 80 ? -11.460 15.544 21.885 1.00 47.62 80 PRO A O 1
ATOM 644 N N . GLY A 1 81 ? -11.536 17.640 22.709 1.00 57.22 81 GLY A N 1
ATOM 645 C CA . GLY A 1 81 ? -12.128 18.287 21.526 1.00 57.22 81 GLY A CA 1
ATOM 646 C C . GLY A 1 81 ? -13.565 18.806 21.701 1.00 57.22 81 GLY A C 1
ATOM 647 O O . GLY A 1 81 ? -14.111 19.371 20.758 1.00 57.22 81 GLY A O 1
ATOM 648 N N . GLU A 1 82 ? -14.173 18.664 22.881 1.00 54.47 82 GLU A N 1
ATOM 649 C CA . GLU A 1 82 ? -15.547 19.103 23.176 1.00 54.47 82 GLU A CA 1
ATOM 650 C C . GLU A 1 82 ? -15.552 20.353 24.095 1.00 54.47 82 GLU A C 1
ATOM 652 O O . GLU A 1 82 ? -14.804 20.409 25.072 1.00 54.47 82 GLU A O 1
ATOM 657 N N . ILE A 1 83 ? -16.359 21.385 23.791 1.00 57.56 83 ILE A N 1
ATOM 658 C CA . ILE A 1 83 ? -16.392 22.666 24.537 1.00 57.56 83 ILE A CA 1
ATOM 659 C C . ILE A 1 83 ? -17.657 22.749 25.403 1.00 57.56 83 ILE A C 1
ATOM 661 O O . ILE A 1 83 ? -18.774 22.723 24.891 1.00 57.56 83 ILE A O 1
ATOM 665 N N . VAL A 1 84 ? -17.489 22.910 26.720 1.00 56.84 84 VAL A N 1
ATOM 666 C CA . VAL A 1 84 ? -18.600 23.043 27.679 1.00 56.84 84 VAL A CA 1
ATOM 667 C C . VAL A 1 84 ? -19.091 24.492 27.734 1.00 56.84 84 VAL A C 1
ATOM 669 O O . VAL A 1 84 ? -18.436 25.351 28.323 1.00 56.84 84 VAL A O 1
ATOM 672 N N . VAL A 1 85 ? -20.267 24.769 27.166 1.00 50.06 85 VAL A N 1
ATOM 673 C CA . VAL A 1 85 ? -20.935 26.079 27.271 1.00 50.06 85 VAL A CA 1
A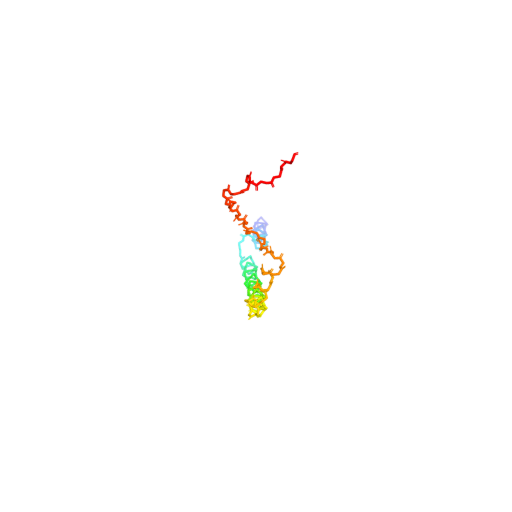TOM 674 C C . VAL A 1 85 ? -21.919 26.050 28.441 1.00 50.06 85 VAL A C 1
ATOM 676 O O . VAL A 1 85 ? -22.975 25.427 28.362 1.00 50.06 85 VAL A O 1
ATOM 679 N N . ARG A 1 86 ? -21.585 26.730 29.543 1.00 56.69 86 ARG A N 1
ATOM 680 C CA . ARG A 1 86 ? -22.527 27.006 30.640 1.00 56.69 86 ARG A CA 1
ATOM 681 C C . ARG A 1 86 ? -23.039 28.436 30.502 1.00 56.69 86 ARG A C 1
ATOM 683 O O . ARG A 1 86 ? -22.256 29.373 30.602 1.00 56.69 86 ARG A O 1
ATOM 690 N N . VAL A 1 87 ? -24.342 28.594 30.277 1.00 64.25 87 VAL A N 1
ATOM 691 C CA . VAL A 1 87 ? -25.014 29.901 30.252 1.00 64.25 87 VAL A CA 1
ATOM 692 C C . VAL A 1 87 ? -25.594 30.152 31.647 1.00 64.25 87 VAL A C 1
ATOM 694 O O . VAL A 1 87 ? -26.515 29.434 32.037 1.00 64.25 87 VAL A O 1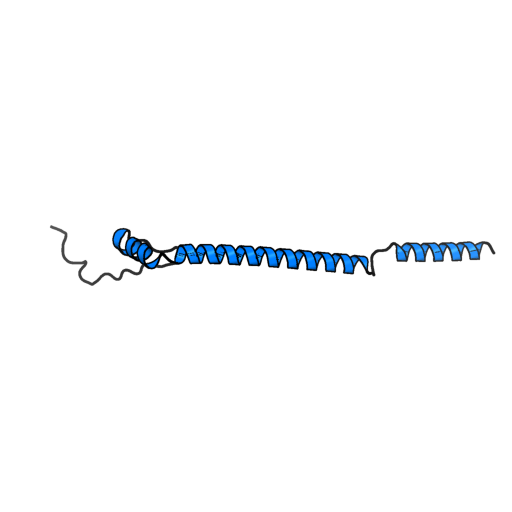
ATOM 697 N N . PRO A 1 88 ? -25.059 31.094 32.444 1.00 58.94 88 PRO A N 1
ATOM 698 C CA . PRO A 1 88 ? -25.664 31.437 33.724 1.00 58.94 88 PRO A CA 1
ATOM 699 C C . PRO A 1 88 ? -27.003 32.163 33.519 1.00 58.94 88 PRO A C 1
ATOM 701 O O . PRO A 1 88 ? -27.095 33.116 32.745 1.00 58.94 88 PRO A O 1
ATOM 704 N N . SER A 1 89 ? -28.030 31.702 34.237 1.00 53.75 89 SER A N 1
ATOM 705 C CA . SER A 1 89 ? -29.314 32.393 34.409 1.00 53.75 89 SER A CA 1
ATOM 706 C C . SER A 1 89 ? -29.131 33.711 35.192 1.00 53.75 89 SER A C 1
ATOM 708 O O . SER A 1 89 ? -28.192 33.804 35.986 1.00 53.75 89 SER A O 1
ATOM 710 N N . PRO A 1 90 ? -30.011 34.724 35.032 1.00 58.56 90 PRO A N 1
ATOM 711 C CA . PRO A 1 90 ? -29.806 36.099 35.527 1.00 58.56 90 PRO A CA 1
ATOM 712 C C . PRO A 1 90 ? -29.738 36.282 37.055 1.00 58.56 90 PRO A C 1
ATOM 714 O O . PRO A 1 90 ? -29.527 37.396 37.529 1.00 58.56 90 PRO A O 1
ATOM 717 N N . ASP A 1 91 ? -29.895 35.218 37.841 1.00 61.03 91 ASP A N 1
ATOM 718 C CA . ASP A 1 91 ? -30.150 35.313 39.283 1.00 61.03 91 ASP A CA 1
ATOM 719 C C . ASP A 1 91 ? -28.875 35.302 40.154 1.00 61.03 91 ASP A C 1
ATOM 721 O O . ASP A 1 91 ? -28.950 35.372 41.381 1.00 61.03 91 ASP A O 1
ATOM 725 N N . ALA A 1 92 ? -27.682 35.297 39.544 1.00 57.62 92 ALA A N 1
ATOM 726 C CA . ALA A 1 92 ? -26.379 35.318 40.230 1.00 57.62 92 ALA A CA 1
ATOM 727 C C . ALA A 1 92 ? -25.998 36.676 40.880 1.00 57.62 92 ALA A C 1
ATOM 729 O O . ALA A 1 92 ? -24.832 36.904 41.194 1.00 57.62 92 ALA A O 1
ATOM 730 N N . GLY A 1 93 ? -26.959 37.586 41.083 1.00 57.22 93 GLY A N 1
ATOM 731 C CA . GLY A 1 93 ? -26.761 38.880 41.754 1.00 57.22 93 GLY A CA 1
ATOM 732 C C . GLY A 1 93 ? -27.376 38.986 43.155 1.00 57.22 93 GLY A C 1
ATOM 733 O O . GLY A 1 93 ? -27.187 39.998 43.828 1.00 57.22 93 GLY A O 1
ATOM 734 N N . ALA A 1 94 ? -28.121 37.979 43.617 1.00 59.31 94 ALA A N 1
ATOM 735 C CA . ALA A 1 94 ? -28.884 38.074 44.858 1.00 59.31 94 ALA A CA 1
ATOM 736 C C . ALA A 1 94 ? -28.321 37.153 45.951 1.00 59.31 94 ALA A C 1
ATOM 738 O O . ALA A 1 94 ? -28.714 35.994 46.048 1.00 59.31 94 ALA A O 1
ATOM 739 N N . ARG A 1 95 ? -27.490 37.746 46.823 1.00 58.34 95 ARG A N 1
ATOM 740 C CA . ARG A 1 95 ? -27.047 37.302 48.171 1.00 58.34 95 ARG A CA 1
ATOM 741 C C . ARG A 1 95 ? -25.573 36.909 48.267 1.00 58.34 95 ARG A C 1
ATOM 743 O O . ARG A 1 95 ? -25.248 35.731 48.248 1.00 58.34 95 ARG A O 1
ATOM 750 N N . SER A 1 96 ? -24.732 37.906 48.549 1.00 48.09 96 SER A N 1
ATOM 751 C CA . SER A 1 96 ? -23.891 37.907 49.762 1.00 48.09 96 SER A CA 1
ATOM 752 C C . SER A 1 96 ? -23.009 39.160 49.828 1.00 48.09 96 SER A C 1
ATOM 754 O O . SER A 1 96 ? -21.923 39.149 49.261 1.00 48.09 96 SER A O 1
ATOM 756 N N . ILE A 1 97 ? -23.447 40.196 50.553 1.00 49.91 97 ILE A N 1
ATOM 757 C CA . ILE A 1 97 ? -22.592 41.011 51.439 1.00 49.91 97 ILE A CA 1
ATOM 758 C C . ILE A 1 97 ? -23.496 41.482 52.600 1.00 49.91 97 ILE A C 1
ATOM 760 O O . ILE A 1 97 ? -24.485 42.162 52.316 1.00 49.91 97 ILE A O 1
ATOM 764 N N . PRO A 1 98 ? -23.254 41.089 53.864 1.00 53.78 98 PRO A N 1
ATOM 765 C CA . PRO A 1 98 ? -23.644 41.890 55.023 1.00 53.78 98 PRO A CA 1
ATOM 766 C C . PRO A 1 98 ? -22.691 43.077 55.225 1.00 53.78 98 PRO A C 1
ATOM 768 O O . PRO A 1 98 ? -21.469 42.897 55.016 1.00 53.78 98 PRO A O 1
#

Foldseek 3Di:
DVVVVVVVVVVVVVVVVVVVPPPDDDVVVVVVVVVVVVVVVVVVVVVVVVVVVVVVVVVVVVPCVVVVVCCCVPPVDDDPPDDDDDDDDPPVPDDDDD

Radius of gyration: 37.15 Å; Cα contacts (8 Å, |Δi|>4): 7; chains: 1; bounding box: 77×48×97 Å

Sequence (98 aa):
MRPFLLAISLIAAALAYAWLVPQSGIPTWLSLRQEVAQAEQRISALQRQNDALRDEVDALQRDPFAQERAVREELGWVRPGEIVVRVPSPDAGARSIP

Mean predicted aligned error: 18.39 Å

Secondary structure (DSSP, 8-state):
-HHHHHHHHHHHHHHHHHHHS-SSSTHHHHHHHHHHHHHHHHHHHHHHHHHHHHHHHHHHTTSHHHHHHHHHHHT----TT--------TTTTSS---